Protein AF-A0A352MVI3-F1 (afdb_monomer)

Nearest PDB structures (foldseek):
  7lcg-assembly1_E  TM=9.055E-01  e=6.414E+00  Usutu virus

Foldseek 3Di:
DVVVVVVVQCCCVPPVVPPNVPDDDVVNVVVVDDQDLVVLCVVLVVLLVQLVVLLVVLVVDPPPPVSVVSPVSSVCSNCVSVVCNVVPHDPPDDPVLVVDDPVVNVVVVVVLVVVLVQLVVQLDVQLVSFRFPAACPPDPPRTHSDHDPVRRVVVVVSVVVCVVVVD

Structure (mmCIF, N/CA/C/O backbone):
data_AF-A0A352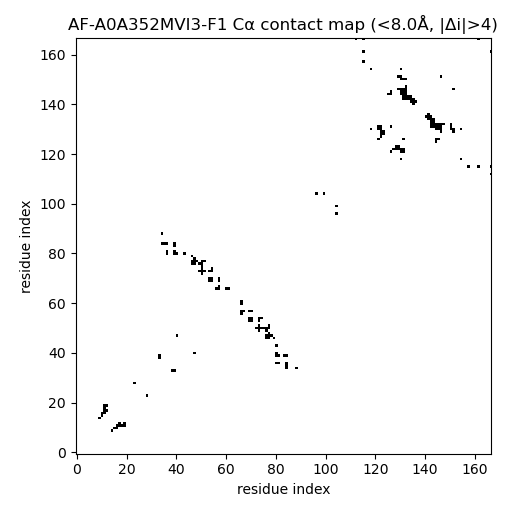MVI3-F1
#
_entry.id   AF-A0A352MVI3-F1
#
loop_
_atom_site.group_PDB
_atom_site.id
_atom_site.type_symbol
_atom_site.label_atom_id
_atom_site.label_alt_id
_atom_site.label_comp_id
_atom_site.label_asym_id
_atom_site.label_entity_id
_atom_site.label_seq_id
_atom_site.pdbx_PDB_ins_code
_atom_site.Cartn_x
_atom_site.Cartn_y
_atom_site.Cartn_z
_atom_site.occupancy
_atom_site.B_iso_or_equiv
_atom_site.auth_seq_id
_atom_site.auth_comp_id
_atom_site.auth_asym_id
_atom_site.auth_atom_id
_atom_site.pdbx_PDB_model_num
ATOM 1 N N . MET A 1 1 ? -5.184 -13.501 12.328 1.00 53.88 1 MET A N 1
ATOM 2 C CA . MET A 1 1 ? -4.266 -13.497 11.168 1.00 53.88 1 MET A CA 1
ATOM 3 C C . MET A 1 1 ? -3.034 -12.614 11.395 1.00 53.88 1 MET A C 1
ATOM 5 O O . MET A 1 1 ? -1.931 -13.103 11.203 1.00 53.88 1 MET A O 1
ATOM 9 N N . SER A 1 2 ? -3.165 -11.371 11.878 1.00 59.62 2 SER A N 1
ATOM 10 C CA . SER A 1 2 ? -1.999 -10.479 12.065 1.00 59.62 2 SER A CA 1
ATOM 11 C C . SER A 1 2 ? -1.062 -10.868 13.222 1.00 59.62 2 SER A C 1
ATOM 13 O O . SER A 1 2 ? 0.150 -10.790 13.068 1.00 59.62 2 SER A O 1
ATOM 15 N N . ILE A 1 3 ? -1.590 -11.360 14.352 1.00 65.75 3 ILE A N 1
ATOM 16 C CA . ILE A 1 3 ? -0.767 -11.798 15.504 1.00 65.75 3 ILE A CA 1
ATOM 17 C C . ILE A 1 3 ? 0.077 -13.029 15.148 1.00 65.75 3 ILE A C 1
ATOM 19 O O . ILE A 1 3 ? 1.276 -13.063 15.417 1.00 65.75 3 ILE A O 1
ATOM 23 N N . SER A 1 4 ? -0.528 -14.012 14.473 1.00 78.12 4 SER A N 1
ATOM 24 C CA . SER A 1 4 ? 0.184 -15.197 13.984 1.00 78.12 4 SER A CA 1
ATOM 25 C C . SER A 1 4 ? 1.256 -14.833 12.957 1.00 78.12 4 SER A C 1
ATOM 27 O O . SER A 1 4 ? 2.323 -15.435 12.966 1.00 78.12 4 SER A O 1
ATOM 29 N N . ALA A 1 5 ? 1.006 -13.833 12.104 1.00 76.62 5 ALA A N 1
ATOM 30 C CA . ALA A 1 5 ? 1.998 -13.342 11.152 1.00 76.62 5 ALA A CA 1
ATOM 31 C C . ALA A 1 5 ? 3.177 -12.656 11.865 1.00 76.62 5 ALA A C 1
ATOM 33 O O . ALA A 1 5 ? 4.321 -13.012 11.605 1.00 76.62 5 ALA A O 1
ATOM 34 N N . GLY A 1 6 ? 2.914 -11.755 12.820 1.00 82.31 6 GLY A N 1
ATOM 35 C CA . GLY A 1 6 ? 3.960 -11.069 13.589 1.00 82.31 6 GLY A CA 1
ATOM 36 C C . GLY A 1 6 ? 4.838 -12.030 14.395 1.00 82.31 6 GLY A C 1
ATOM 37 O O . GLY A 1 6 ? 6.062 -11.973 14.304 1.00 82.31 6 GLY A O 1
ATOM 38 N N . MET A 1 7 ? 4.226 -12.976 15.115 1.00 87.25 7 MET A N 1
ATOM 39 C CA . MET A 1 7 ? 4.965 -14.012 15.850 1.00 87.25 7 MET A CA 1
ATOM 40 C C . MET A 1 7 ? 5.792 -14.902 14.917 1.00 87.25 7 MET A C 1
ATOM 42 O O . MET A 1 7 ? 6.948 -15.196 15.217 1.00 87.25 7 MET A O 1
ATOM 46 N N . LYS A 1 8 ? 5.236 -15.293 13.763 1.00 85.38 8 LYS A N 1
ATOM 47 C CA . LYS A 1 8 ? 5.952 -16.086 12.756 1.00 85.38 8 LYS A CA 1
ATOM 48 C C . LYS A 1 8 ? 7.138 -15.313 12.174 1.00 85.38 8 LYS A C 1
ATOM 50 O O . LYS A 1 8 ? 8.207 -15.898 12.017 1.00 85.38 8 LYS A O 1
ATOM 55 N N . SER A 1 9 ? 6.988 -14.014 11.917 1.00 86.88 9 SER A N 1
ATOM 56 C CA . SER A 1 9 ? 8.078 -13.151 11.449 1.00 86.88 9 SER A CA 1
ATOM 57 C C . SER A 1 9 ? 9.181 -13.005 12.494 1.00 86.88 9 SER A C 1
ATOM 59 O O . SER A 1 9 ? 10.342 -13.237 12.166 1.00 86.88 9 SER A O 1
ATOM 61 N N . ILE A 1 10 ? 8.837 -12.723 13.758 1.00 90.12 10 ILE A N 1
ATOM 62 C CA . ILE A 1 10 ? 9.819 -12.649 14.854 1.00 90.12 10 ILE A CA 1
ATOM 63 C C . ILE A 1 10 ? 10.565 -13.979 14.971 1.00 90.12 10 ILE A C 1
ATOM 65 O O . ILE A 1 10 ? 11.790 -13.995 14.941 1.00 90.12 10 ILE A O 1
ATOM 69 N N . TYR A 1 11 ? 9.844 -15.101 15.007 1.00 92.88 11 TYR A N 1
ATOM 70 C CA . TYR A 1 11 ? 10.436 -16.435 15.087 1.00 92.88 11 TYR A CA 1
ATOM 71 C C . TYR A 1 11 ? 11.376 -16.749 13.912 1.00 92.88 11 TYR A C 1
ATOM 73 O O . TYR A 1 11 ? 12.438 -17.344 14.104 1.00 92.88 11 TYR A O 1
ATOM 81 N N . ARG A 1 12 ? 11.019 -16.350 12.685 1.00 92.25 12 ARG A N 1
ATOM 82 C CA . ARG A 1 12 ? 11.889 -16.485 11.505 1.00 92.25 12 ARG A CA 1
ATOM 83 C C . ARG A 1 12 ? 13.135 -15.624 11.614 1.00 92.25 12 ARG A C 1
ATOM 85 O O . ARG A 1 12 ? 14.225 -16.107 11.327 1.00 92.25 12 ARG A O 1
ATOM 92 N N . MET A 1 13 ? 12.995 -14.386 12.073 1.00 91.31 13 MET A N 1
ATOM 93 C CA . MET A 1 13 ? 14.109 -13.452 12.197 1.00 91.31 13 MET A CA 1
ATOM 94 C C . MET A 1 13 ? 15.058 -13.791 13.342 1.00 91.31 13 MET A C 1
ATOM 96 O O . MET A 1 13 ? 16.253 -13.548 13.193 1.00 91.31 13 MET A O 1
ATOM 100 N N . THR A 1 14 ?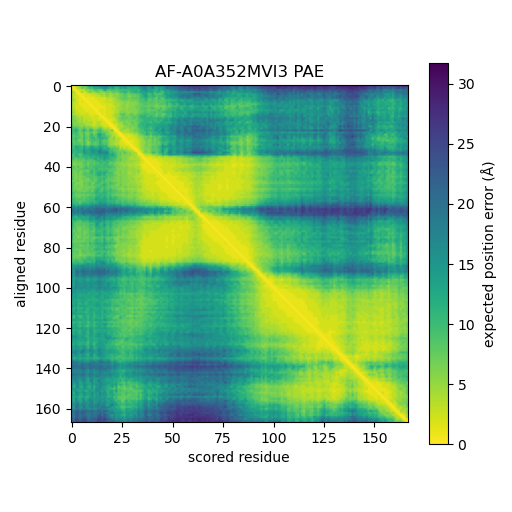 14.578 -14.320 14.468 1.00 95.25 14 THR A N 1
ATOM 101 C CA . THR A 1 14 ? 15.409 -14.536 15.663 1.00 95.25 14 THR A CA 1
ATOM 102 C C . THR A 1 14 ? 15.850 -15.983 15.828 1.00 95.25 14 THR A C 1
ATOM 104 O O . THR A 1 14 ? 17.027 -16.210 16.090 1.00 95.25 14 THR A O 1
ATOM 107 N N . ILE A 1 15 ? 14.949 -16.950 15.625 1.00 95.69 15 ILE A N 1
ATOM 108 C CA . ILE A 1 15 ? 15.202 -18.363 15.934 1.00 95.69 15 ILE A CA 1
ATOM 109 C C . ILE A 1 15 ? 15.492 -19.171 14.669 1.00 95.69 15 ILE A C 1
ATOM 111 O O . ILE A 1 15 ? 16.603 -19.657 14.493 1.00 95.69 15 ILE A O 1
ATOM 115 N N . SER A 1 16 ? 14.509 -19.342 13.779 1.00 93.69 16 SER A N 1
ATOM 116 C CA . SER A 1 16 ? 14.646 -20.337 12.702 1.00 93.69 16 SER A CA 1
ATOM 117 C C . SER A 1 16 ? 15.533 -19.894 11.544 1.00 93.69 16 SER A C 1
ATOM 119 O O . SER A 1 16 ? 16.077 -20.760 10.865 1.00 93.69 16 SER A O 1
ATOM 121 N N . LYS A 1 17 ? 15.670 -18.582 11.292 1.00 89.56 17 LYS A N 1
ATOM 122 C CA . LYS A 1 17 ? 16.446 -17.993 10.178 1.00 89.56 17 LYS A CA 1
ATOM 123 C C . LYS A 1 17 ? 16.102 -18.582 8.798 1.00 89.56 17 LYS A C 1
ATOM 125 O O . LYS A 1 17 ? 16.896 -18.506 7.866 1.00 89.56 17 LYS A O 1
ATOM 130 N N . ARG A 1 18 ? 14.908 -19.166 8.657 1.00 85.25 18 ARG A N 1
ATOM 131 C CA . ARG A 1 18 ? 14.409 -19.830 7.444 1.00 85.25 18 ARG A CA 1
ATOM 132 C C . ARG A 1 18 ? 13.247 -19.044 6.850 1.00 85.25 18 ARG A C 1
ATOM 134 O O . ARG A 1 18 ? 12.499 -18.392 7.575 1.00 85.25 18 ARG A O 1
ATOM 141 N N . ASN A 1 19 ? 13.082 -19.142 5.531 1.00 83.31 19 ASN A N 1
ATOM 142 C CA . ASN A 1 19 ? 11.987 -18.523 4.774 1.00 83.31 19 ASN A CA 1
ATOM 143 C C . ASN A 1 19 ? 11.854 -17.007 5.019 1.00 83.31 19 ASN A C 1
ATOM 145 O O . ASN A 1 19 ? 10.750 -16.475 5.119 1.00 83.31 19 ASN A O 1
ATOM 149 N N . LEU A 1 20 ? 12.994 -16.313 5.125 1.00 82.44 20 LEU A N 1
ATOM 150 C CA . LEU A 1 20 ? 13.061 -14.855 5.301 1.00 82.44 20 LEU A CA 1
ATOM 151 C C . LEU A 1 20 ? 12.624 -14.077 4.047 1.00 82.44 20 LEU A C 1
ATOM 153 O O . LEU A 1 20 ? 12.429 -12.870 4.117 1.00 82.44 20 LEU A O 1
ATOM 157 N N . LEU A 1 21 ? 12.475 -14.772 2.915 1.00 82.81 21 LEU A N 1
ATOM 158 C CA . LEU A 1 21 ? 12.072 -14.219 1.621 1.00 82.81 21 LEU A CA 1
ATOM 159 C C . LEU A 1 21 ? 10.659 -14.658 1.203 1.00 82.81 21 LEU A C 1
ATOM 161 O O . LEU A 1 21 ? 10.293 -14.514 0.041 1.00 82.81 21 LEU A O 1
ATOM 165 N N . GLU A 1 22 ? 9.864 -15.217 2.119 1.00 76.00 22 GLU A N 1
ATOM 166 C CA . GLU A 1 22 ? 8.431 -15.382 1.867 1.00 76.00 22 GLU A CA 1
ATOM 167 C C . GLU A 1 22 ? 7.759 -14.011 1.974 1.00 76.00 22 GLU A C 1
ATOM 169 O O . GLU A 1 22 ? 7.442 -13.545 3.071 1.00 76.00 22 GLU A O 1
ATOM 174 N N . TRP A 1 23 ? 7.569 -13.367 0.827 1.00 69.81 23 TRP A N 1
ATOM 175 C CA . TRP A 1 23 ? 6.839 -12.114 0.702 1.00 69.81 23 TRP A CA 1
ATOM 176 C C . TRP A 1 23 ? 5.437 -12.394 0.175 1.00 69.81 23 TRP A C 1
ATOM 178 O O . TRP A 1 23 ? 5.266 -13.110 -0.809 1.00 69.81 23 TRP A O 1
ATOM 188 N N . THR A 1 24 ? 4.437 -11.795 0.810 1.00 74.94 24 THR A N 1
ATOM 189 C CA . THR A 1 24 ? 3.151 -11.558 0.155 1.00 74.94 24 THR A CA 1
ATOM 190 C C . THR A 1 24 ? 3.361 -10.438 -0.858 1.00 74.94 24 THR A C 1
ATOM 192 O O . THR A 1 24 ? 3.989 -9.425 -0.536 1.00 74.94 24 THR A O 1
ATOM 195 N N . THR A 1 25 ? 2.870 -10.619 -2.082 1.00 74.31 25 THR A N 1
ATOM 196 C CA . THR A 1 25 ? 2.909 -9.550 -3.084 1.00 74.31 25 THR A CA 1
ATOM 197 C C . THR A 1 25 ? 2.019 -8.397 -2.626 1.00 74.31 25 THR A C 1
ATOM 199 O O . THR A 1 25 ? 1.018 -8.610 -1.941 1.00 74.31 25 THR A O 1
ATOM 202 N N . SER A 1 26 ? 2.364 -7.163 -2.998 1.00 68.12 26 SER A N 1
ATOM 203 C CA . SER A 1 26 ? 1.526 -6.000 -2.674 1.00 68.12 26 SER A CA 1
ATOM 204 C C . SER A 1 26 ? 0.098 -6.167 -3.202 1.00 68.12 26 SER A C 1
ATOM 206 O O . SER A 1 26 ? -0.848 -5.818 -2.510 1.00 68.12 26 SER A O 1
ATOM 208 N N . GLU A 1 27 ? -0.057 -6.792 -4.372 1.00 69.31 27 GLU A N 1
ATOM 209 C CA . GLU A 1 27 ? -1.359 -7.133 -4.955 1.00 69.31 27 GLU A CA 1
ATOM 210 C C . GLU A 1 27 ? -2.158 -8.090 -4.056 1.00 69.31 27 GLU A C 1
ATOM 212 O O . GLU A 1 27 ? -3.329 -7.856 -3.768 1.00 69.31 27 GLU A O 1
ATOM 217 N N . GLU A 1 28 ? -1.531 -9.146 -3.538 1.00 73.38 28 GLU A N 1
ATOM 218 C CA . GLU A 1 28 ? -2.205 -10.101 -2.658 1.00 73.38 28 GLU A CA 1
ATOM 219 C C . GLU A 1 28 ? -2.481 -9.511 -1.261 1.00 73.38 28 GLU A C 1
ATOM 221 O O . GLU A 1 28 ? -3.506 -9.816 -0.641 1.00 73.38 28 GLU A O 1
ATOM 226 N N . ALA A 1 29 ? -1.639 -8.585 -0.787 1.00 74.00 29 ALA A N 1
ATOM 227 C CA . ALA A 1 29 ? -1.918 -7.769 0.396 1.00 74.00 29 ALA A CA 1
ATOM 228 C C . ALA A 1 29 ? -3.122 -6.833 0.186 1.00 74.00 29 ALA A C 1
ATOM 230 O O . ALA A 1 29 ? -3.948 -6.699 1.085 1.00 74.00 29 ALA A O 1
ATOM 231 N N . GLU A 1 30 ? -3.254 -6.213 -0.988 1.00 69.50 30 GLU A N 1
ATOM 232 C CA . GLU A 1 30 ? -4.381 -5.337 -1.335 1.00 69.50 30 GLU A CA 1
ATOM 233 C C . GLU A 1 30 ? -5.690 -6.109 -1.521 1.00 69.50 30 GLU A C 1
ATOM 235 O O . GLU A 1 30 ? -6.750 -5.669 -1.070 1.00 69.50 30 GLU A O 1
ATOM 240 N N . ILE A 1 31 ? -5.638 -7.291 -2.138 1.00 69.06 31 ILE A N 1
ATOM 241 C CA . ILE A 1 31 ? -6.806 -8.170 -2.277 1.00 69.06 31 ILE A CA 1
ATOM 242 C C . ILE A 1 31 ? -7.288 -8.638 -0.900 1.00 69.06 31 ILE A C 1
ATOM 244 O O . ILE A 1 31 ? -8.492 -8.663 -0.641 1.00 69.06 31 ILE A O 1
ATOM 248 N N . SER A 1 32 ? -6.356 -8.976 -0.005 1.00 68.31 32 SER A N 1
ATOM 249 C CA . SER A 1 32 ? -6.663 -9.379 1.372 1.00 68.31 32 SER A CA 1
ATOM 250 C C . SER A 1 32 ? -6.942 -8.201 2.318 1.00 68.31 32 SER A C 1
ATOM 252 O O . SER A 1 32 ? -7.359 -8.418 3.464 1.00 68.31 32 SER A O 1
ATOM 254 N N . ALA A 1 33 ? -6.763 -6.958 1.857 1.00 69.75 33 ALA A N 1
ATOM 255 C CA . ALA A 1 33 ? -7.061 -5.765 2.633 1.00 69.75 33 ALA A CA 1
ATOM 256 C C . ALA A 1 33 ? -8.568 -5.629 2.885 1.00 69.75 33 ALA A C 1
ATOM 258 O O . ALA A 1 33 ? -9.428 -5.972 2.073 1.00 69.75 33 ALA A O 1
ATOM 259 N N . LYS A 1 34 ? -8.904 -5.117 4.068 1.00 70.88 34 LYS A N 1
ATOM 260 C CA . LYS A 1 34 ? -10.284 -4.997 4.540 1.00 70.88 34 LYS A CA 1
ATOM 261 C C . LYS A 1 34 ? -10.967 -3.829 3.837 1.00 70.88 34 LYS A C 1
ATOM 263 O O . LYS A 1 34 ? -10.553 -2.695 4.021 1.00 70.88 34 LYS A O 1
ATOM 268 N N . LYS A 1 35 ? -12.035 -4.103 3.084 1.00 75.38 35 LYS A N 1
ATOM 269 C CA . LYS A 1 35 ? -12.738 -3.080 2.284 1.00 75.38 35 LYS A CA 1
ATOM 270 C C . LYS A 1 35 ? -13.998 -2.517 2.946 1.00 75.38 35 LYS A C 1
ATOM 272 O O . LYS A 1 35 ? -14.426 -1.424 2.595 1.00 75.38 35 LYS A O 1
ATOM 277 N N . ASP A 1 36 ? -14.541 -3.212 3.949 1.00 86.69 36 ASP A N 1
ATOM 278 C CA . ASP A 1 36 ? -15.821 -2.862 4.577 1.00 86.69 36 ASP A CA 1
ATOM 279 C C . ASP A 1 36 ? -15.677 -2.448 6.042 1.00 86.69 36 ASP A C 1
ATOM 281 O O . ASP A 1 36 ? -14.854 -2.989 6.786 1.00 86.69 36 ASP A O 1
ATOM 285 N N . LEU A 1 37 ? -16.563 -1.558 6.496 1.00 87.31 37 LEU A N 1
ATOM 286 C CA . LEU A 1 37 ? -16.587 -1.051 7.872 1.00 87.31 37 LEU A CA 1
ATOM 287 C C . LEU A 1 37 ? -16.674 -2.179 8.919 1.00 87.31 37 LEU A C 1
ATOM 289 O O . LEU A 1 37 ? -15.969 -2.152 9.928 1.00 87.31 37 LEU A O 1
ATOM 293 N N . ILE A 1 38 ? -17.473 -3.220 8.659 1.00 89.75 38 ILE A N 1
ATOM 294 C CA . ILE A 1 38 ? -17.610 -4.388 9.551 1.00 89.75 38 ILE A CA 1
ATOM 295 C C . ILE A 1 38 ? -16.259 -5.089 9.749 1.00 89.75 38 ILE A C 1
ATOM 297 O O . ILE A 1 38 ? -15.932 -5.531 10.851 1.00 89.75 38 ILE A O 1
ATOM 301 N N . SER A 1 39 ? -15.442 -5.171 8.700 1.00 88.25 39 SER A N 1
ATOM 302 C CA . SER A 1 39 ? -14.120 -5.795 8.758 1.00 88.25 39 SER A CA 1
ATOM 303 C C . SER A 1 39 ? -13.144 -4.988 9.620 1.00 88.25 39 SER A C 1
ATOM 305 O O . SER A 1 39 ? -12.330 -5.593 10.332 1.00 88.25 39 SER A O 1
ATOM 307 N N . TYR A 1 40 ? -13.257 -3.653 9.618 1.00 89.06 40 TYR A N 1
ATOM 308 C CA . TYR A 1 40 ? -12.516 -2.762 10.522 1.00 89.06 40 TYR A CA 1
ATOM 309 C C . TYR A 1 40 ? -12.940 -2.962 11.977 1.00 89.06 40 TYR A C 1
ATOM 311 O O . TYR A 1 40 ? -12.075 -3.197 12.821 1.00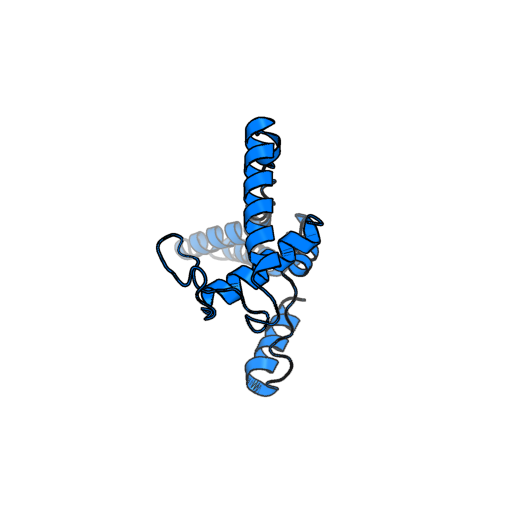 89.06 40 TYR A O 1
ATOM 319 N N . TYR A 1 41 ? -14.244 -3.010 12.264 1.00 89.50 41 TYR A N 1
ATOM 320 C CA . TYR A 1 41 ? -14.745 -3.322 13.610 1.00 89.50 41 TYR A CA 1
ATOM 321 C C . TYR A 1 41 ? -14.291 -4.701 14.100 1.00 89.50 41 TYR A C 1
ATOM 323 O O . TYR A 1 41 ? -13.806 -4.820 15.220 1.00 89.50 41 TYR A O 1
ATOM 331 N N . LYS A 1 42 ? -14.333 -5.737 13.250 1.00 89.50 42 LYS A N 1
ATOM 332 C CA . LYS A 1 42 ? -13.779 -7.063 13.582 1.00 89.50 42 LYS A CA 1
ATOM 333 C C . LYS A 1 42 ? -12.265 -7.037 13.807 1.00 89.50 42 LYS A C 1
ATOM 335 O O . LYS A 1 42 ? -11.750 -7.866 14.545 1.00 89.50 42 LYS A O 1
ATOM 340 N N . SER A 1 43 ? -11.533 -6.128 13.159 1.00 87.19 43 SER A N 1
ATOM 341 C CA . SER A 1 43 ? -10.084 -5.978 13.362 1.00 87.19 43 SER A CA 1
ATOM 342 C C . SER A 1 43 ? -9.736 -5.278 14.663 1.00 87.19 43 SER A C 1
ATOM 344 O O . SER A 1 43 ? -8.750 -5.625 15.301 1.00 87.19 43 SER A O 1
ATOM 346 N N . MET A 1 44 ? -10.515 -4.254 14.998 1.00 91.75 44 MET A N 1
ATOM 347 C CA . MET A 1 44 ? -10.234 -3.292 16.059 1.00 91.75 44 MET A CA 1
ATOM 348 C C . MET A 1 44 ? -11.203 -3.468 17.233 1.00 91.75 44 MET A C 1
ATOM 350 O O . MET A 1 44 ? -11.405 -2.540 18.010 1.00 91.75 44 MET A O 1
ATOM 354 N N . TYR A 1 45 ? -11.806 -4.654 17.380 1.00 92.62 45 TYR A N 1
ATOM 355 C CA . TYR A 1 45 ? -12.804 -4.917 18.420 1.00 92.62 45 TYR A CA 1
ATOM 356 C C . TYR A 1 45 ? -12.233 -4.693 19.828 1.00 92.62 45 TYR A C 1
ATOM 358 O O . TYR A 1 45 ? -12.942 -4.204 20.699 1.00 92.62 45 TYR A O 1
ATOM 366 N N . ILE A 1 46 ? -10.937 -4.968 20.030 1.00 93.12 46 ILE A N 1
ATOM 367 C CA . ILE A 1 46 ? -10.229 -4.695 21.288 1.00 93.12 46 ILE A CA 1
ATOM 368 C C . ILE A 1 46 ? -10.238 -3.193 21.606 1.00 93.12 46 ILE A C 1
ATOM 370 O O . ILE A 1 46 ? -10.524 -2.827 22.742 1.00 93.12 46 ILE A O 1
ATOM 374 N N . ASN A 1 47 ? -10.004 -2.320 20.618 1.00 93.31 47 ASN A N 1
ATOM 375 C CA . ASN A 1 47 ? -10.037 -0.867 20.817 1.00 93.31 47 ASN A CA 1
ATOM 376 C C . ASN A 1 47 ? -11.430 -0.412 21.260 1.00 93.31 47 ASN A C 1
ATOM 378 O O . ASN A 1 47 ? -11.552 0.367 22.199 1.00 93.31 47 ASN A O 1
ATOM 382 N N . VAL A 1 48 ? -12.480 -0.940 20.622 1.00 94.38 48 VAL A N 1
ATOM 383 C CA . VAL A 1 48 ? -13.869 -0.603 20.964 1.00 94.38 48 VAL A CA 1
ATOM 384 C C . VAL A 1 48 ? -14.218 -1.090 22.370 1.00 94.38 48 VAL A C 1
ATOM 386 O O . VAL A 1 48 ? -14.757 -0.316 23.154 1.00 94.38 48 VAL A O 1
ATOM 389 N N . ILE A 1 49 ? -13.867 -2.333 22.722 1.00 95.75 49 ILE A N 1
ATOM 390 C CA . ILE A 1 49 ? -14.097 -2.884 24.068 1.00 95.75 49 ILE A CA 1
ATOM 391 C C . ILE A 1 49 ? -13.390 -2.035 25.125 1.00 95.75 49 ILE A C 1
ATOM 393 O O . ILE A 1 49 ? -14.007 -1.646 26.113 1.00 95.75 49 ILE A O 1
ATOM 397 N N . LEU A 1 50 ? -12.112 -1.720 24.916 1.00 95.25 50 LEU A N 1
ATOM 398 C CA . LEU A 1 50 ? -11.341 -0.931 25.872 1.00 95.25 50 LEU A CA 1
AT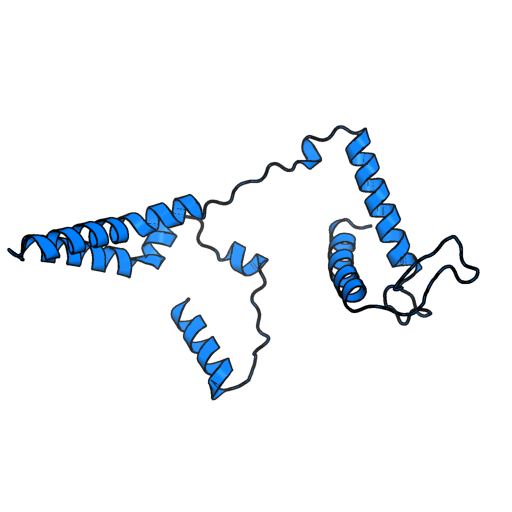OM 399 C C . LEU A 1 50 ? -11.843 0.516 25.964 1.00 95.25 50 LEU A C 1
ATOM 401 O O . LEU A 1 50 ? -11.860 1.071 27.058 1.00 95.25 50 LEU A O 1
ATOM 405 N N . GLY A 1 51 ? -12.317 1.102 24.863 1.00 94.75 51 GLY A N 1
ATOM 406 C CA . GLY A 1 51 ? -12.978 2.405 24.885 1.00 94.75 51 GLY A CA 1
ATOM 407 C C . GLY A 1 51 ? -14.280 2.382 25.692 1.00 94.75 51 GLY A C 1
ATOM 408 O O . GLY A 1 51 ? -14.502 3.253 26.526 1.00 94.75 51 GLY A O 1
ATOM 409 N N . VAL A 1 52 ? -15.120 1.355 25.532 1.00 95.31 52 VAL A N 1
ATOM 410 C CA . VAL A 1 52 ? -16.352 1.206 26.332 1.00 95.31 52 VAL A CA 1
ATOM 411 C C . VAL A 1 52 ? -16.033 1.007 27.817 1.00 95.31 52 VAL A C 1
ATOM 413 O O . VAL A 1 52 ? -16.647 1.652 28.665 1.00 95.31 52 VAL A O 1
ATOM 416 N N . LEU A 1 53 ? -15.046 0.168 28.146 1.00 95.19 53 LEU A N 1
ATOM 417 C CA . LEU A 1 53 ? -14.585 -0.014 29.527 1.00 95.19 53 LEU A CA 1
ATOM 418 C C . LEU A 1 53 ? -14.034 1.288 30.120 1.00 95.19 53 LEU A C 1
ATOM 420 O O . LEU A 1 53 ? -14.322 1.605 31.271 1.00 95.19 53 LEU A O 1
ATOM 424 N N . GLY A 1 54 ? -13.293 2.065 29.329 1.00 93.12 54 GLY A N 1
ATOM 425 C CA . GLY A 1 54 ? -12.807 3.383 29.721 1.00 93.12 54 GLY A CA 1
ATOM 426 C C . GLY A 1 54 ? -13.944 4.356 30.039 1.00 93.12 54 GLY A C 1
ATOM 427 O O . GLY A 1 54 ? -13.899 5.012 31.077 1.00 93.12 54 GLY A O 1
ATOM 428 N N . LEU A 1 55 ? -15.015 4.380 29.234 1.00 93.00 55 LEU A N 1
ATOM 429 C CA . LEU A 1 55 ? -16.210 5.178 29.539 1.00 93.00 55 LEU A CA 1
ATOM 430 C C . LEU A 1 55 ? -16.874 4.743 30.851 1.00 93.00 55 LEU A C 1
ATOM 432 O O . LEU A 1 55 ? -17.229 5.596 31.659 1.00 93.00 55 LEU A O 1
ATOM 436 N N . ILE A 1 56 ? -16.999 3.437 31.104 1.00 92.31 56 ILE A N 1
ATOM 437 C CA . ILE A 1 56 ? -17.550 2.921 32.369 1.00 92.31 56 ILE A CA 1
ATOM 438 C C . ILE A 1 56 ? -16.695 3.385 33.559 1.00 92.31 56 ILE A C 1
ATOM 440 O O . ILE A 1 56 ? -17.236 3.839 34.566 1.00 92.31 56 ILE A O 1
ATOM 444 N N . LEU A 1 57 ? -15.366 3.334 33.439 1.00 90.25 57 LEU A N 1
ATOM 445 C CA . LEU A 1 57 ? -14.447 3.787 34.487 1.00 90.25 57 LEU A CA 1
ATOM 446 C C . LEU A 1 57 ? -14.559 5.290 34.774 1.00 90.25 57 LEU A C 1
ATOM 448 O O . LEU A 1 57 ? -14.404 5.693 35.926 1.00 90.25 57 LEU A O 1
ATOM 452 N N . VAL A 1 58 ? -14.856 6.110 33.762 1.00 90.50 58 VAL A N 1
ATOM 453 C CA . VAL A 1 58 ? -15.115 7.549 33.940 1.00 90.50 58 VAL A CA 1
ATOM 454 C C . VAL A 1 58 ? -16.349 7.782 34.811 1.00 90.50 58 VAL A C 1
ATOM 456 O O . VAL A 1 58 ? -16.303 8.632 35.694 1.00 90.50 58 VAL A O 1
ATOM 459 N N . PHE A 1 59 ? -17.421 7.002 34.630 1.00 84.56 59 PHE A N 1
ATOM 460 C CA . PHE A 1 59 ? -18.634 7.121 35.453 1.00 84.56 59 PHE A CA 1
ATOM 461 C C . PHE A 1 59 ? -18.436 6.673 36.909 1.00 84.56 59 PHE A C 1
ATOM 463 O O . PHE A 1 59 ? -19.145 7.145 37.796 1.00 84.56 59 PHE A O 1
ATOM 470 N N . LEU A 1 60 ? -17.490 5.766 37.167 1.00 86.19 60 LEU A N 1
ATOM 471 C CA . LEU A 1 60 ? -17.222 5.234 38.508 1.00 86.19 60 LEU A CA 1
ATOM 472 C C . LEU A 1 60 ? -16.225 6.084 39.313 1.00 86.19 60 LEU A C 1
ATOM 474 O O . LEU A 1 60 ? -16.200 5.995 40.541 1.00 86.19 60 LEU A O 1
ATOM 478 N N . ASN A 1 61 ? -15.413 6.913 38.652 1.00 81.25 61 ASN A N 1
ATOM 479 C CA . ASN A 1 61 ? -14.361 7.700 39.293 1.00 81.25 61 ASN A CA 1
ATOM 480 C C . ASN A 1 61 ? -14.762 9.165 39.513 1.00 81.25 61 ASN A C 1
ATOM 482 O O . ASN A 1 61 ? -15.135 9.876 38.585 1.00 81.25 61 ASN A O 1
ATOM 486 N N . LYS A 1 62 ? -14.570 9.656 40.745 1.00 72.69 62 LYS A N 1
ATOM 487 C CA . LYS A 1 62 ? -14.834 11.054 41.146 1.00 72.69 62 LYS A CA 1
ATOM 488 C C . LYS A 1 62 ? -13.671 12.023 40.879 1.00 72.69 62 LYS A C 1
ATOM 490 O O . LYS A 1 62 ? -13.724 13.175 41.296 1.00 72.69 62 LYS A O 1
ATOM 495 N N . GLN A 1 63 ?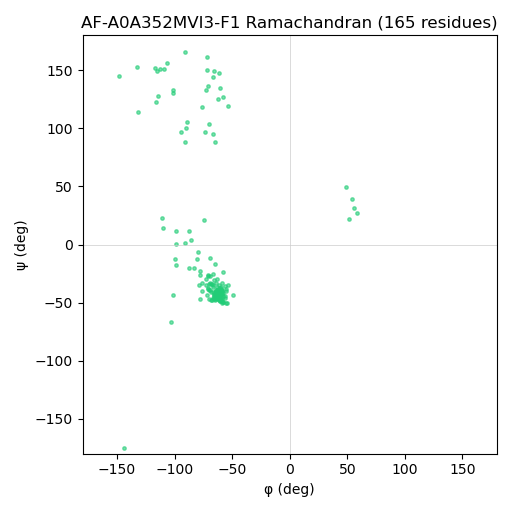 -12.585 11.560 40.261 1.00 78.44 63 GLN A N 1
ATOM 496 C CA . GLN A 1 63 ? -11.356 12.340 40.109 1.00 78.44 63 GLN A CA 1
ATOM 497 C C . GLN A 1 63 ? -11.341 13.073 38.762 1.00 78.44 63 GLN A C 1
ATOM 499 O O . GLN A 1 63 ? -10.977 12.509 37.733 1.00 78.44 63 GLN A O 1
ATOM 504 N N . GLU A 1 64 ? -11.742 14.343 38.784 1.00 75.88 64 GLU A N 1
ATOM 505 C CA . GLU A 1 64 ? -12.131 15.111 37.590 1.00 75.88 64 GLU A CA 1
ATOM 506 C C . GLU A 1 64 ? -11.062 15.168 36.486 1.00 75.88 64 GLU A C 1
ATOM 508 O O . GLU A 1 64 ? -11.357 14.907 35.321 1.00 75.88 64 GLU A O 1
ATOM 513 N N . LEU A 1 65 ? -9.800 15.443 36.838 1.00 79.44 65 LEU A N 1
ATOM 514 C CA . LEU A 1 65 ? -8.727 15.609 35.848 1.00 79.44 65 LEU A CA 1
ATOM 515 C C . LEU A 1 65 ? -8.433 14.317 35.070 1.00 79.44 65 LEU A C 1
ATOM 517 O O . LEU A 1 65 ? -8.320 14.346 33.847 1.00 79.44 65 LEU A O 1
ATOM 521 N N . ILE A 1 66 ? -8.331 13.177 35.758 1.00 84.88 66 ILE A N 1
ATOM 522 C CA . ILE A 1 66 ? -8.030 11.882 35.123 1.00 84.88 66 ILE A CA 1
ATOM 523 C C . ILE A 1 66 ? -9.236 11.407 34.306 1.00 84.88 66 ILE A C 1
ATOM 525 O O . ILE A 1 66 ? -9.069 10.904 33.193 1.00 84.88 66 ILE A O 1
ATOM 529 N N . SER A 1 67 ? -10.449 11.629 34.819 1.00 86.38 67 SER A N 1
ATOM 530 C CA . SER A 1 67 ? -11.693 11.272 34.139 1.00 86.38 67 SER A CA 1
ATOM 531 C C . SER A 1 67 ? -11.838 11.964 32.778 1.00 86.38 67 SER A C 1
ATOM 533 O O . SER A 1 67 ? -12.240 11.311 31.816 1.00 86.38 67 SER A O 1
ATOM 535 N N . ILE A 1 68 ? -11.436 13.234 32.643 1.00 88.44 68 ILE A N 1
ATOM 536 C CA . ILE A 1 68 ? -11.476 13.954 31.355 1.00 88.44 68 ILE A CA 1
ATOM 537 C C . ILE A 1 68 ? -10.529 13.319 30.324 1.00 88.44 68 ILE A C 1
ATOM 539 O O . ILE A 1 68 ? -10.931 13.070 29.186 1.00 88.44 68 ILE A O 1
ATOM 543 N N . PHE A 1 69 ? -9.284 13.012 30.706 1.00 90.19 69 PHE A N 1
ATOM 544 C CA . PHE A 1 69 ? -8.321 12.378 29.795 1.00 90.19 69 PHE A CA 1
ATOM 545 C C . PHE A 1 69 ? -8.786 10.990 29.340 1.00 90.19 69 PHE A C 1
ATOM 547 O O . PHE A 1 69 ? -8.756 10.685 28.145 1.00 90.19 69 PHE A O 1
ATOM 554 N N . VAL A 1 70 ? -9.249 10.158 30.278 1.00 92.31 70 VAL A N 1
ATOM 555 C CA . VAL A 1 70 ? -9.753 8.811 29.972 1.00 92.31 70 VAL A CA 1
ATOM 556 C C . VAL A 1 70 ? -10.993 8.888 29.083 1.00 92.31 70 VAL A C 1
ATOM 558 O O . VAL A 1 70 ? -11.107 8.102 28.142 1.00 92.31 70 VAL A O 1
ATOM 561 N N . PHE A 1 71 ? -11.883 9.857 29.311 1.00 93.50 71 PHE A N 1
ATOM 562 C CA . PHE A 1 71 ? -13.060 10.082 28.474 1.00 93.50 71 PHE A CA 1
ATOM 563 C C . PHE A 1 71 ? -12.681 10.370 27.016 1.00 93.50 71 PHE A C 1
ATOM 565 O O . PHE A 1 71 ? -13.171 9.695 26.108 1.00 93.50 71 PHE A O 1
ATOM 572 N N . ILE A 1 72 ? -11.759 11.311 26.785 1.00 94.50 72 ILE A N 1
ATOM 573 C CA . ILE A 1 72 ? -11.316 11.682 25.433 1.00 94.50 72 ILE A CA 1
ATOM 574 C C . ILE A 1 72 ? -10.692 10.477 24.718 1.00 94.50 72 ILE A C 1
ATOM 576 O O . ILE A 1 72 ? -11.069 10.165 23.588 1.00 94.50 72 ILE A O 1
ATOM 580 N N . ILE A 1 73 ? -9.775 9.762 25.378 1.00 95.00 73 ILE A N 1
ATOM 581 C CA . ILE A 1 73 ? -9.116 8.581 24.796 1.00 95.00 73 ILE A CA 1
ATOM 582 C C . ILE A 1 73 ? -10.140 7.488 24.465 1.00 95.00 73 ILE A C 1
ATOM 584 O O . ILE A 1 73 ? -10.068 6.875 23.400 1.00 95.00 73 ILE A O 1
ATOM 588 N N . SER A 1 74 ? -11.123 7.278 25.340 1.00 95.19 74 SER A N 1
ATOM 589 C CA . SER A 1 74 ? -12.168 6.269 25.158 1.00 95.19 74 SER A CA 1
ATOM 590 C C . SER A 1 74 ? -13.042 6.553 23.937 1.00 95.19 74 SER A C 1
ATOM 592 O O . SER A 1 74 ? -13.274 5.660 23.121 1.00 95.19 74 SER A O 1
ATOM 594 N N . ILE A 1 75 ? -13.469 7.809 23.768 1.00 95.81 75 ILE A N 1
ATOM 595 C CA . ILE A 1 75 ? -14.213 8.262 22.584 1.00 95.81 75 ILE A CA 1
ATOM 596 C C . ILE A 1 75 ? -13.376 8.045 21.318 1.00 95.81 75 ILE A C 1
ATOM 598 O O . ILE A 1 75 ? -13.867 7.474 20.341 1.00 95.81 75 ILE A O 1
ATOM 602 N N . LEU A 1 76 ? -12.098 8.441 21.342 1.00 95.50 76 LEU A N 1
ATOM 603 C CA . LEU A 1 76 ? -11.193 8.253 20.207 1.00 95.50 76 LEU A CA 1
ATOM 604 C C . LEU A 1 76 ? -11.050 6.773 19.834 1.00 95.50 76 LEU A C 1
ATOM 606 O O . LEU A 1 76 ? -11.069 6.438 18.652 1.00 95.50 76 LEU A O 1
ATOM 610 N N . TRP A 1 77 ? -10.959 5.874 20.814 1.00 95.50 77 TRP A N 1
ATOM 611 C CA . TRP A 1 77 ? -10.827 4.434 20.575 1.00 95.50 77 TRP A CA 1
ATOM 612 C C . TRP A 1 77 ? -12.092 3.786 20.008 1.00 95.50 77 TRP A C 1
ATOM 614 O O . TRP A 1 77 ? -11.986 2.890 19.168 1.00 95.50 77 TRP A O 1
ATOM 624 N N . ILE A 1 78 ? -13.275 4.262 20.402 1.00 95.38 78 ILE A N 1
ATOM 625 C CA . ILE A 1 78 ? -14.557 3.809 19.841 1.00 95.38 78 ILE A CA 1
ATOM 626 C C . ILE A 1 78 ? -14.721 4.284 18.391 1.00 95.38 78 ILE A C 1
ATOM 628 O O . ILE A 1 78 ? -15.221 3.534 17.552 1.00 95.38 78 ILE A O 1
ATOM 632 N N . ILE A 1 79 ? -14.289 5.511 18.084 1.00 95.62 79 ILE A N 1
ATOM 633 C CA . ILE A 1 79 ? -14.421 6.126 16.753 1.00 95.62 79 ILE A CA 1
ATOM 634 C C . ILE A 1 79 ? -13.296 5.686 15.796 1.00 95.62 79 ILE A C 1
ATOM 636 O O . ILE A 1 79 ? -13.468 5.728 14.576 1.00 95.62 79 ILE A O 1
ATOM 640 N N . ALA A 1 80 ? -12.166 5.194 16.313 1.00 94.12 80 ALA A N 1
ATOM 641 C CA . ALA A 1 80 ? -11.007 4.785 15.519 1.00 94.12 80 ALA A CA 1
ATOM 642 C C . ALA A 1 80 ? -11.327 3.859 14.323 1.00 94.12 80 ALA A C 1
ATOM 644 O O . ALA A 1 80 ? -10.800 4.127 13.244 1.00 94.12 80 ALA A O 1
ATOM 645 N N . PRO A 1 81 ? -12.192 2.825 14.420 1.00 92.44 81 PRO A N 1
ATOM 646 C CA . PRO A 1 81 ? -12.523 1.979 13.270 1.00 92.44 81 PRO A CA 1
ATOM 647 C C . PRO A 1 81 ? -13.178 2.753 12.118 1.00 92.44 81 PRO A C 1
ATOM 649 O O . PRO A 1 81 ? -12.915 2.452 10.956 1.00 92.44 81 PRO A O 1
ATOM 652 N N . ILE A 1 82 ? -13.993 3.767 12.431 1.00 93.56 82 ILE A N 1
ATOM 653 C CA . ILE A 1 82 ? -14.646 4.634 11.440 1.00 93.56 82 ILE A CA 1
ATOM 654 C C . ILE A 1 82 ? -13.601 5.518 10.765 1.00 93.56 82 ILE A C 1
ATOM 656 O O . ILE A 1 82 ? -13.565 5.601 9.541 1.00 93.56 82 ILE A O 1
ATOM 660 N N . VAL A 1 83 ? -12.725 6.145 11.554 1.00 93.19 83 VAL A N 1
ATOM 661 C CA . VAL A 1 83 ? -11.651 7.001 11.030 1.00 93.19 83 VAL A CA 1
ATOM 662 C C . VAL A 1 83 ? -10.729 6.196 10.123 1.00 93.19 83 VAL A C 1
ATOM 664 O O . VAL A 1 83 ? -10.488 6.606 8.991 1.00 93.19 83 VAL A O 1
ATOM 667 N N . MET A 1 84 ? -10.287 5.021 10.580 1.00 91.31 84 MET A N 1
ATOM 668 C CA . MET A 1 84 ? -9.436 4.124 9.801 1.00 91.31 84 MET A CA 1
ATOM 669 C C . MET A 1 84 ? -10.107 3.696 8.498 1.00 91.31 84 MET A C 1
ATOM 671 O O . MET A 1 84 ? -9.460 3.716 7.455 1.00 91.31 84 MET A O 1
ATOM 675 N N . TYR A 1 85 ? -11.398 3.361 8.534 1.00 90.50 85 TYR A N 1
ATOM 676 C CA . TYR A 1 85 ? -12.166 3.056 7.331 1.00 90.50 85 TYR A CA 1
ATOM 677 C C . TYR A 1 85 ? -12.207 4.245 6.362 1.00 90.50 85 TYR A C 1
ATOM 679 O O . TYR A 1 85 ? -11.950 4.069 5.175 1.00 90.50 85 TYR A O 1
ATOM 687 N N . CYS A 1 86 ? -12.481 5.457 6.850 1.00 89.50 86 CYS A N 1
ATOM 688 C CA . CYS A 1 86 ? -12.568 6.654 6.013 1.00 89.50 86 CYS A CA 1
ATOM 689 C C . CYS A 1 86 ? -11.240 7.006 5.332 1.00 89.50 86 CYS A C 1
ATOM 691 O O . CYS A 1 86 ? -11.251 7.315 4.144 1.00 89.50 86 CYS A O 1
ATOM 693 N N . ILE A 1 87 ? -10.113 6.936 6.048 1.00 89.56 87 ILE A N 1
ATOM 694 C CA . ILE A 1 87 ? -8.792 7.267 5.482 1.00 89.56 87 ILE A CA 1
ATOM 695 C C . ILE A 1 87 ? -8.221 6.153 4.599 1.00 89.56 87 ILE A C 1
ATOM 697 O O . ILE A 1 87 ? -7.362 6.416 3.770 1.00 89.56 87 ILE A O 1
ATOM 701 N N . SER A 1 88 ? -8.681 4.912 4.789 1.00 85.50 88 SER A N 1
ATOM 702 C CA . SER A 1 88 ? -8.220 3.750 4.018 1.00 85.50 88 SER A CA 1
ATOM 703 C C . SER A 1 88 ? -9.062 3.496 2.770 1.00 85.50 88 SER A C 1
ATOM 705 O O . SER A 1 88 ? -8.827 2.514 2.067 1.00 85.50 88 SER A O 1
ATOM 707 N N . LYS A 1 89 ? -10.074 4.330 2.497 1.00 81.81 89 LYS A N 1
ATOM 708 C CA . LYS A 1 89 ? -10.810 4.238 1.239 1.00 81.81 89 LYS A CA 1
ATOM 709 C C . LYS A 1 89 ? -9.855 4.516 0.094 1.00 81.81 89 LYS A C 1
ATOM 711 O O . LYS A 1 89 ? -9.219 5.564 0.047 1.00 81.81 89 LYS A O 1
ATOM 716 N N . GLU A 1 90 ? -9.809 3.568 -0.832 1.00 75.69 90 GLU A N 1
ATOM 717 C CA . GLU A 1 90 ? -9.078 3.710 -2.078 1.00 75.69 90 GLU A CA 1
ATOM 718 C C . GLU A 1 90 ? -9.530 4.996 -2.773 1.00 75.69 90 GLU A C 1
ATOM 720 O O . GLU A 1 90 ? -10.712 5.180 -3.094 1.00 75.69 90 GLU A O 1
ATOM 725 N N . ILE A 1 91 ? -8.581 5.907 -2.975 1.00 75.75 91 ILE A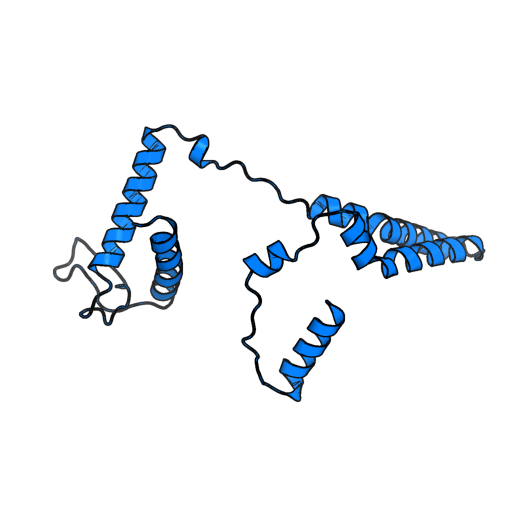 N 1
ATOM 726 C CA . ILE A 1 91 ? -8.783 7.030 -3.873 1.00 75.75 91 ILE A CA 1
ATOM 727 C C . ILE A 1 91 ? -8.789 6.399 -5.257 1.00 75.75 91 ILE A C 1
ATOM 729 O O . ILE A 1 91 ? -7.744 6.005 -5.764 1.00 75.75 91 ILE A O 1
ATOM 733 N N . LYS A 1 92 ? -9.978 6.251 -5.851 1.00 71.62 92 LYS A N 1
ATOM 734 C CA . LYS A 1 92 ? -10.089 5.899 -7.266 1.00 71.62 92 LYS A CA 1
ATOM 735 C C . LYS A 1 92 ? -9.507 7.058 -8.059 1.00 71.62 92 LYS A C 1
ATOM 737 O O . LYS A 1 92 ? -10.219 8.010 -8.382 1.00 71.62 92 LYS A O 1
ATOM 742 N N . GLU A 1 93 ? -8.204 7.009 -8.297 1.00 71.81 93 GLU A N 1
ATOM 743 C CA . GLU A 1 93 ? -7.545 7.954 -9.177 1.00 71.81 93 GLU A CA 1
ATOM 744 C C . GLU A 1 93 ? -8.213 7.838 -10.541 1.00 71.81 93 GLU A C 1
ATOM 746 O O . GLU A 1 93 ? -8.392 6.745 -11.089 1.00 71.81 93 GLU A O 1
ATOM 751 N N . ARG A 1 94 ? -8.660 8.978 -11.070 1.00 74.00 94 ARG A N 1
ATOM 752 C CA . ARG A 1 94 ? -9.091 9.010 -12.461 1.00 74.00 94 ARG A CA 1
ATOM 753 C C . ARG A 1 94 ? -7.893 8.622 -13.300 1.00 74.00 94 ARG A C 1
ATOM 755 O O . ARG A 1 94 ? -6.792 9.124 -13.082 1.00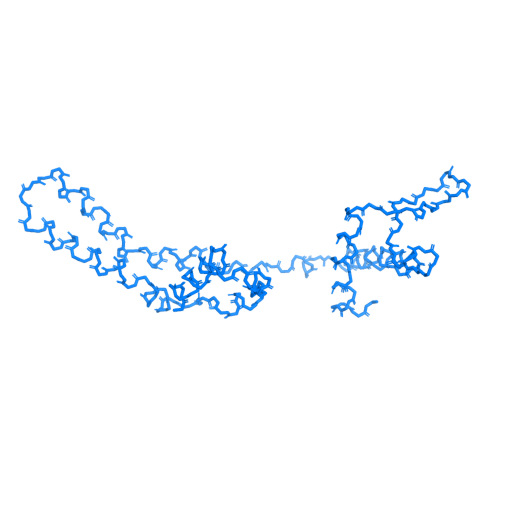 74.00 94 ARG A O 1
ATOM 762 N N . ASN A 1 95 ? -8.120 7.746 -14.266 1.00 79.25 95 ASN A N 1
ATOM 763 C CA . ASN A 1 95 ? -7.098 7.430 -15.236 1.00 79.25 95 ASN A CA 1
ATOM 764 C C . ASN A 1 95 ? -6.853 8.677 -16.092 1.00 79.25 95 ASN A C 1
ATOM 766 O O . ASN A 1 95 ? -7.572 8.936 -17.053 1.00 79.25 95 ASN A O 1
ATOM 770 N N . MET A 1 96 ? -5.848 9.468 -15.715 1.00 80.75 96 MET A N 1
ATOM 771 C CA . MET A 1 96 ? -5.517 10.729 -16.380 1.00 80.75 96 MET A CA 1
ATOM 772 C C . MET A 1 96 ? -5.215 10.522 -17.870 1.00 80.75 96 MET A C 1
ATOM 774 O O . MET A 1 96 ? -5.396 11.435 -18.668 1.00 80.75 96 MET A O 1
ATOM 778 N N . PHE A 1 97 ? -4.818 9.306 -18.261 1.00 83.56 97 PHE A N 1
ATOM 779 C CA . PHE A 1 97 ? -4.638 8.931 -19.659 1.00 83.56 97 PHE A CA 1
ATOM 780 C C . PHE A 1 97 ? -5.929 9.069 -20.474 1.00 83.56 97 PHE A C 1
ATOM 782 O O . PHE A 1 97 ? -5.870 9.487 -21.627 1.00 83.56 97 PHE A O 1
ATOM 789 N N . ASP A 1 98 ? -7.089 8.765 -19.888 1.00 85.12 98 ASP A N 1
ATOM 790 C CA . ASP A 1 98 ? -8.380 8.842 -20.579 1.00 85.12 98 ASP A CA 1
ATOM 791 C C . ASP A 1 98 ? -8.804 10.296 -20.834 1.00 85.12 98 ASP A C 1
ATOM 793 O O . ASP A 1 98 ? -9.500 10.567 -21.813 1.00 85.12 98 ASP A O 1
ATOM 797 N N . GLU A 1 99 ? -8.321 11.230 -20.008 1.00 88.88 99 GLU A N 1
ATOM 798 C CA . GLU A 1 99 ? -8.562 12.673 -20.132 1.00 88.88 99 GLU A CA 1
ATOM 799 C C . GLU A 1 99 ? -7.656 13.347 -21.185 1.00 88.88 99 GLU A C 1
ATOM 801 O O . GLU A 1 99 ? -7.911 14.483 -21.590 1.00 88.88 99 GLU A O 1
ATOM 806 N N . LEU A 1 100 ? -6.612 12.661 -21.668 1.00 91.00 100 LEU A N 1
ATOM 807 C CA . LEU A 1 100 ? -5.724 13.181 -22.709 1.00 91.00 100 LEU A CA 1
ATOM 808 C C . LEU A 1 100 ? -6.405 13.209 -24.081 1.00 91.00 100 LEU A C 1
ATOM 810 O O . LEU A 1 100 ? -7.211 12.345 -24.436 1.00 91.00 100 LEU A O 1
ATOM 814 N N . ASN A 1 101 ? -6.000 14.164 -24.916 1.00 93.88 101 ASN A N 1
ATOM 815 C CA . ASN A 1 101 ? -6.387 14.154 -26.322 1.00 93.88 101 ASN A CA 1
ATOM 816 C C . ASN A 1 101 ? -5.650 13.037 -27.099 1.00 93.88 101 ASN A C 1
ATOM 818 O O . ASN A 1 101 ? -4.592 12.545 -26.701 1.00 93.88 101 ASN A O 1
ATOM 822 N N . GLU A 1 102 ? -6.179 12.667 -28.266 1.00 93.88 102 GLU A N 1
ATOM 823 C CA . GLU A 1 102 ? -5.638 11.574 -29.091 1.00 93.88 102 GLU A CA 1
ATOM 824 C C . GLU A 1 102 ? -4.229 11.830 -29.659 1.00 93.88 102 GLU A C 1
ATOM 826 O O . GLU A 1 102 ? -3.563 10.902 -30.129 1.00 93.88 102 GLU A O 1
ATOM 831 N N . ARG A 1 103 ? -3.745 13.078 -29.670 1.00 95.44 103 ARG A N 1
ATOM 832 C CA . ARG A 1 103 ? -2.357 13.369 -30.067 1.00 95.44 103 ARG A CA 1
ATOM 833 C C . ARG A 1 103 ? -1.399 13.032 -28.933 1.00 95.44 103 ARG A C 1
ATOM 835 O O . ARG A 1 103 ? -0.435 12.312 -29.172 1.00 95.44 103 ARG A O 1
ATOM 842 N N . ASP A 1 104 ? -1.711 13.467 -27.719 1.00 94.06 104 ASP A N 1
ATOM 843 C CA . ASP A 1 104 ? -0.872 13.242 -26.542 1.00 94.06 104 ASP A CA 1
ATOM 844 C C . ASP A 1 104 ? -0.815 11.757 -26.176 1.00 94.06 104 ASP A C 1
ATOM 846 O O . ASP A 1 104 ? 0.266 11.225 -25.923 1.00 94.06 104 ASP A O 1
ATOM 850 N N . LYS A 1 105 ? -1.949 11.044 -26.267 1.00 92.44 105 LYS A N 1
ATOM 851 C CA . LYS A 1 105 ? -1.982 9.580 -26.102 1.00 92.44 105 LYS A CA 1
ATOM 852 C C . LYS A 1 105 ? -1.028 8.880 -27.068 1.00 92.44 105 LYS A C 1
ATOM 854 O O . LYS A 1 105 ? -0.211 8.061 -26.648 1.00 92.44 105 LYS A O 1
ATOM 859 N N . ARG A 1 106 ? -1.103 9.213 -28.364 1.00 93.19 106 ARG A N 1
ATOM 860 C CA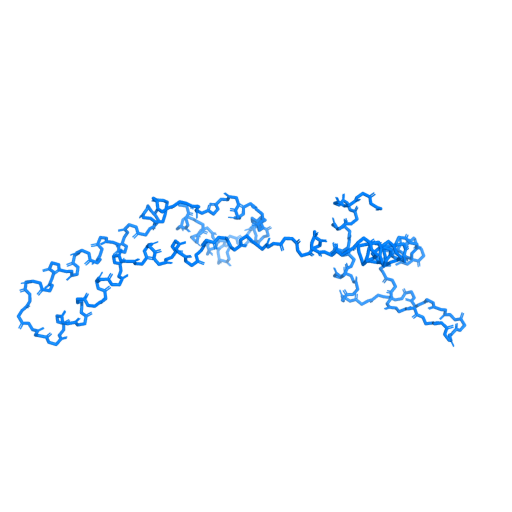 . ARG A 1 106 ? -0.221 8.629 -29.388 1.00 93.19 106 ARG A CA 1
ATOM 861 C C . ARG A 1 106 ? 1.242 8.969 -29.141 1.00 93.19 106 ARG A C 1
ATOM 863 O O . ARG A 1 106 ? 2.078 8.082 -29.254 1.00 93.19 106 ARG A O 1
ATOM 870 N N . TYR A 1 107 ? 1.536 10.208 -28.764 1.00 93.81 107 TYR A N 1
ATOM 871 C CA . TYR A 1 107 ? 2.893 10.651 -28.460 1.00 93.81 107 TYR A CA 1
ATOM 872 C C . TYR A 1 107 ? 3.507 9.882 -27.281 1.00 93.81 107 TYR A C 1
ATOM 874 O O . TYR A 1 107 ? 4.623 9.376 -27.386 1.00 93.81 107 TYR A O 1
ATOM 882 N N . ILE A 1 108 ? 2.766 9.715 -26.181 1.00 91.38 108 ILE A N 1
ATOM 883 C CA . ILE A 1 108 ? 3.228 8.957 -25.008 1.00 91.38 108 ILE A CA 1
ATOM 884 C C . ILE A 1 108 ? 3.449 7.482 -25.359 1.00 91.38 108 ILE A C 1
ATOM 886 O O . ILE A 1 108 ? 4.479 6.911 -24.998 1.00 91.38 108 ILE A O 1
ATOM 890 N N . LEU A 1 109 ? 2.517 6.866 -26.095 1.00 89.38 109 LEU A N 1
ATOM 891 C CA . LEU A 1 109 ? 2.663 5.481 -26.555 1.00 89.38 109 LEU A CA 1
ATOM 892 C C . LEU A 1 109 ? 3.867 5.315 -27.487 1.00 89.38 109 LEU A C 1
ATOM 894 O O . LEU A 1 109 ? 4.583 4.316 -27.407 1.00 89.38 109 LEU A O 1
ATOM 898 N N . GLU A 1 110 ? 4.119 6.296 -28.351 1.00 92.62 110 GLU A N 1
ATOM 899 C CA . GLU A 1 110 ? 5.277 6.301 -29.234 1.00 92.62 110 GLU A CA 1
ATOM 900 C C . GLU A 1 110 ? 6.589 6.401 -28.449 1.00 92.62 110 GLU A C 1
ATOM 902 O O . GLU A 1 110 ? 7.504 5.618 -28.712 1.00 92.62 110 GLU A O 1
ATOM 907 N N . ILE A 1 111 ? 6.679 7.294 -27.457 1.00 91.12 111 ILE A N 1
ATOM 908 C CA . ILE A 1 111 ? 7.839 7.367 -26.558 1.00 91.12 111 ILE A CA 1
ATOM 909 C C . ILE A 1 111 ? 8.037 6.026 -25.855 1.00 91.12 111 ILE A C 1
ATOM 911 O O . ILE A 1 111 ? 9.133 5.473 -25.912 1.00 91.12 111 ILE A O 1
ATOM 915 N N . GLY A 1 112 ? 6.980 5.463 -25.262 1.00 87.69 112 GLY A N 1
ATOM 916 C CA . GLY A 1 112 ? 7.045 4.173 -24.577 1.00 87.69 112 GLY A CA 1
ATOM 917 C C . GLY A 1 112 ? 7.565 3.057 -25.485 1.00 87.69 112 GLY A C 1
ATOM 918 O O . GLY A 1 112 ? 8.460 2.306 -25.096 1.00 87.69 112 GLY A O 1
ATOM 919 N N . LYS A 1 113 ? 7.083 2.996 -26.733 1.00 87.88 113 LYS A N 1
ATOM 920 C CA . LYS A 1 113 ? 7.541 2.025 -27.735 1.00 87.88 113 LYS A CA 1
ATOM 921 C C . LYS A 1 113 ? 9.001 2.243 -28.136 1.00 87.88 113 LYS A C 1
ATOM 923 O O . LYS A 1 113 ? 9.750 1.274 -28.230 1.00 87.88 113 LYS A O 1
ATOM 928 N N . ARG A 1 114 ? 9.426 3.492 -28.354 1.00 89.56 114 ARG A N 1
ATOM 929 C CA . ARG A 1 114 ? 10.826 3.830 -28.673 1.00 89.56 114 ARG A CA 1
ATOM 930 C C . ARG A 1 114 ? 11.761 3.451 -27.520 1.00 89.56 114 ARG A C 1
ATOM 932 O O . ARG A 1 114 ? 12.788 2.819 -27.756 1.00 89.56 114 ARG A O 1
ATOM 939 N N . THR A 1 115 ? 11.383 3.766 -26.281 1.00 86.75 115 THR A N 1
ATOM 940 C CA . THR A 1 115 ? 12.136 3.388 -25.078 1.00 86.75 115 THR A CA 1
ATOM 941 C C . THR A 1 115 ? 12.209 1.871 -24.914 1.00 86.75 115 THR A C 1
ATOM 943 O O . THR A 1 115 ? 13.283 1.342 -24.641 1.00 86.75 115 THR A O 1
ATOM 946 N N . TRP A 1 116 ? 11.105 1.149 -25.128 1.00 86.25 116 TRP A N 1
ATOM 947 C CA . TRP A 1 116 ? 11.105 -0.314 -25.067 1.00 86.25 116 TRP A CA 1
ATOM 948 C C . TRP A 1 116 ? 12.005 -0.938 -26.133 1.00 86.25 116 TRP A C 1
ATOM 950 O O . TRP A 1 116 ? 12.819 -1.802 -25.813 1.00 86.25 116 TRP A O 1
ATOM 960 N N . ASN A 1 117 ? 11.913 -0.465 -27.378 1.00 87.06 117 ASN A N 1
ATOM 961 C CA . ASN A 1 117 ? 12.747 -0.956 -28.471 1.00 87.06 117 ASN A CA 1
ATOM 962 C C . ASN A 1 117 ? 14.239 -0.767 -28.181 1.00 87.06 117 ASN A C 1
ATOM 964 O O . ASN A 1 117 ? 15.010 -1.688 -28.429 1.00 87.06 117 ASN A O 1
ATOM 968 N N . PHE A 1 118 ? 14.641 0.354 -27.569 1.00 86.69 118 PHE A N 1
ATOM 969 C CA . PHE A 1 118 ? 16.025 0.542 -27.127 1.00 86.69 118 PHE A CA 1
ATOM 970 C C . PHE A 1 118 ? 16.489 -0.599 -26.209 1.00 86.69 118 PHE A C 1
ATOM 972 O O . PHE A 1 118 ? 17.528 -1.207 -26.457 1.00 86.69 118 PHE A O 1
ATOM 979 N N . PHE A 1 119 ? 15.722 -0.943 -25.173 1.00 85.56 119 PHE A N 1
ATOM 980 C CA . PHE A 1 119 ? 16.096 -2.046 -24.284 1.00 85.56 119 PHE A CA 1
ATOM 981 C C . PHE A 1 119 ? 16.020 -3.405 -24.984 1.00 85.56 119 PHE A C 1
ATOM 983 O O . PHE A 1 119 ? 16.923 -4.219 -24.817 1.00 85.56 119 PHE A O 1
ATOM 990 N N . LYS A 1 120 ? 14.993 -3.639 -25.803 1.00 86.00 120 LYS A N 1
ATOM 991 C CA . LYS A 1 120 ? 14.812 -4.881 -26.566 1.00 86.00 120 LYS A CA 1
ATOM 992 C C . LYS A 1 120 ? 15.979 -5.161 -27.513 1.00 86.00 120 LYS A C 1
ATOM 994 O O . LYS A 1 120 ? 16.405 -6.303 -27.634 1.00 86.00 120 LYS A O 1
ATOM 999 N N . GLU A 1 121 ? 16.499 -4.131 -28.170 1.00 88.62 121 GLU A N 1
ATOM 1000 C CA . GLU A 1 121 ? 17.613 -4.254 -29.112 1.00 88.62 121 GLU A CA 1
ATOM 1001 C C . GLU A 1 121 ? 18.965 -4.373 -28.401 1.00 88.62 121 GLU A C 1
ATOM 1003 O O . GLU A 1 121 ? 19.845 -5.092 -28.875 1.00 88.62 121 GLU A O 1
ATOM 1008 N N . ASN A 1 122 ? 19.143 -3.697 -27.260 1.00 88.12 122 ASN A N 1
ATOM 1009 C CA . ASN A 1 122 ? 20.446 -3.587 -26.597 1.00 88.12 122 ASN A CA 1
ATOM 1010 C C . ASN A 1 122 ? 20.649 -4.544 -25.411 1.00 88.12 122 ASN A C 1
ATOM 1012 O O . ASN A 1 122 ? 21.780 -4.695 -24.961 1.00 88.12 122 ASN A O 1
ATOM 1016 N N . ILE A 1 123 ? 19.598 -5.199 -24.909 1.00 89.56 123 ILE A N 1
ATOM 1017 C CA . ILE A 1 123 ? 19.692 -6.295 -23.934 1.00 89.56 123 ILE A CA 1
ATOM 1018 C C . ILE A 1 123 ? 19.773 -7.606 -24.714 1.00 89.56 123 ILE A C 1
ATOM 1020 O O . ILE A 1 123 ? 18.764 -8.239 -25.017 1.00 89.56 123 ILE A O 1
ATOM 1024 N N . ASN A 1 124 ? 20.987 -8.009 -25.062 1.00 89.75 124 ASN A N 1
ATOM 1025 C CA . ASN A 1 124 ? 21.240 -9.191 -25.880 1.00 89.75 124 ASN A CA 1
ATOM 1026 C C . ASN A 1 124 ? 22.522 -9.900 -25.418 1.00 89.75 124 ASN A C 1
ATOM 1028 O O . ASN A 1 124 ? 23.140 -9.517 -24.425 1.00 89.75 124 ASN A O 1
ATOM 1032 N N . GLU A 1 125 ? 22.935 -10.939 -26.138 1.00 90.31 125 GLU A N 1
ATOM 1033 C CA . GLU A 1 125 ? 24.129 -11.723 -25.808 1.00 90.31 125 GLU A CA 1
ATOM 1034 C C . GLU A 1 125 ? 25.400 -10.860 -25.689 1.00 90.31 125 GLU A C 1
ATOM 1036 O O . GLU A 1 125 ? 26.183 -11.042 -24.759 1.00 90.31 125 GLU A O 1
ATOM 1041 N N . LYS A 1 126 ? 25.568 -9.841 -26.547 1.00 88.00 126 LYS A N 1
ATOM 1042 C CA . LYS A 1 126 ? 26.737 -8.940 -26.516 1.00 88.00 126 LYS A CA 1
ATOM 1043 C C . LYS A 1 126 ? 26.793 -8.079 -25.255 1.00 88.00 126 LYS A C 1
ATOM 1045 O O . LYS A 1 126 ? 27.872 -7.633 -24.877 1.00 88.00 126 LYS A O 1
ATOM 1050 N N . SER A 1 127 ? 25.650 -7.825 -24.618 1.00 88.00 127 SER A N 1
ATOM 1051 C CA . SER A 1 127 ? 25.561 -7.084 -23.357 1.00 88.00 127 SER A CA 1
ATOM 1052 C C . SER A 1 127 ? 25.445 -7.998 -22.132 1.00 88.00 127 SER A C 1
ATOM 1054 O O . SER A 1 127 ? 25.147 -7.516 -21.041 1.00 88.00 127 SER A O 1
ATOM 1056 N N . ASN A 1 128 ? 25.663 -9.312 -22.281 1.00 89.69 128 ASN A N 1
ATOM 1057 C CA . ASN A 1 128 ? 25.410 -10.322 -21.245 1.00 89.69 128 ASN A CA 1
ATOM 1058 C C . ASN A 1 128 ? 23.959 -10.308 -20.731 1.00 89.69 128 ASN A C 1
ATOM 1060 O O . ASN A 1 128 ? 23.706 -10.584 -19.559 1.00 89.69 128 ASN A O 1
ATOM 1064 N N . PHE A 1 129 ? 23.000 -9.949 -21.590 1.00 89.25 129 PHE A N 1
ATOM 1065 C CA . PHE A 1 129 ? 21.590 -9.762 -21.230 1.00 89.25 129 PHE A CA 1
ATOM 1066 C C . PHE A 1 129 ? 21.367 -8.708 -20.129 1.00 89.25 129 PHE A C 1
ATOM 1068 O O . PHE A 1 129 ? 20.362 -8.737 -19.407 1.00 89.25 129 PHE A O 1
ATOM 1075 N N . LEU A 1 130 ? 22.285 -7.743 -20.026 1.00 89.81 130 LEU A N 1
ATOM 1076 C CA . LEU A 1 130 ? 22.195 -6.591 -19.136 1.00 89.81 130 LEU A CA 1
ATOM 1077 C C . LEU A 1 130 ? 21.944 -5.309 -19.943 1.00 89.81 130 LEU A C 1
ATOM 1079 O O . LEU A 1 130 ? 22.320 -5.224 -21.117 1.00 89.81 130 LEU A O 1
ATOM 1083 N N . PRO A 1 131 ? 21.265 -4.315 -19.348 1.00 90.12 131 PRO A N 1
ATOM 1084 C CA . PRO A 1 131 ? 21.021 -3.050 -20.017 1.00 90.12 131 PRO A CA 1
ATOM 1085 C C . PRO A 1 131 ? 22.333 -2.263 -20.122 1.00 90.12 131 PRO A C 1
ATOM 1087 O O . PRO A 1 131 ? 23.078 -2.190 -19.144 1.00 90.12 131 PRO A O 1
ATOM 1090 N N . PRO A 1 132 ? 22.624 -1.649 -21.277 1.00 87.62 132 PRO A N 1
ATOM 1091 C CA . PRO A 1 132 ? 23.778 -0.772 -21.410 1.00 87.62 132 PRO A CA 1
ATOM 1092 C C . PRO A 1 132 ? 23.647 0.421 -20.455 1.00 87.62 132 PRO A C 1
ATOM 1094 O O . PRO A 1 132 ? 22.551 0.902 -20.162 1.00 87.62 132 PRO A O 1
ATOM 1097 N N . ASP A 1 133 ? 24.779 0.904 -19.958 1.00 85.94 133 ASP A N 1
ATOM 1098 C CA . ASP A 1 133 ? 24.829 1.993 -18.986 1.00 85.94 133 ASP A CA 1
ATOM 1099 C C . ASP A 1 133 ? 24.462 3.325 -19.641 1.00 85.94 133 ASP A C 1
ATOM 1101 O O . ASP A 1 133 ? 23.681 4.098 -19.096 1.00 85.94 133 ASP A O 1
ATOM 1105 N N . ASN A 1 134 ? 25.002 3.572 -20.839 1.00 86.00 134 ASN A N 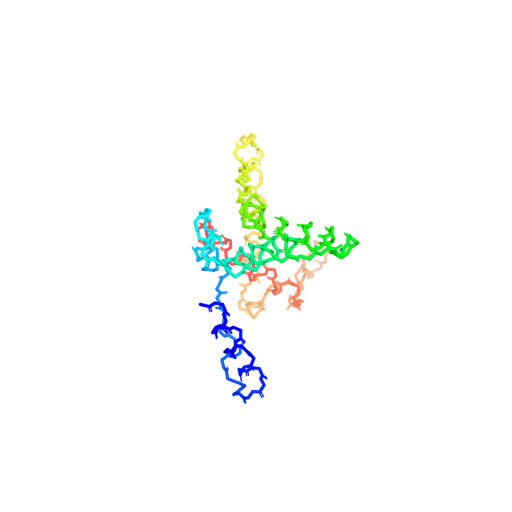1
ATOM 1106 C CA . ASN A 1 134 ? 24.834 4.830 -21.554 1.00 86.00 134 ASN A CA 1
ATOM 1107 C C . ASN A 1 134 ? 24.838 4.638 -23.078 1.00 86.00 134 ASN A C 1
ATOM 1109 O O . ASN A 1 134 ? 25.609 3.833 -23.610 1.00 86.00 134 ASN A O 1
ATOM 1113 N N . TYR A 1 135 ? 24.032 5.454 -23.764 1.00 85.62 135 TYR A N 1
ATOM 1114 C CA . TYR A 1 135 ? 24.095 5.683 -25.207 1.00 85.62 135 TYR A CA 1
ATOM 1115 C C . TYR A 1 135 ? 24.504 7.138 -25.468 1.00 85.62 135 TYR A C 1
ATOM 1117 O O . TYR A 1 135 ? 23.921 8.055 -24.893 1.00 85.62 135 TYR A O 1
ATOM 1125 N N . GLN A 1 136 ? 25.527 7.361 -26.292 1.00 87.38 136 GLN A N 1
ATOM 1126 C CA . GLN A 1 136 ? 26.065 8.690 -26.584 1.00 87.38 136 GLN A CA 1
ATOM 1127 C C . GLN A 1 136 ? 26.239 8.881 -28.090 1.00 87.38 136 GLN A C 1
ATOM 1129 O O . GLN A 1 136 ? 27.085 8.244 -28.713 1.00 87.38 136 GLN A O 1
ATOM 1134 N N . GLU A 1 137 ? 25.474 9.802 -28.676 1.00 85.25 137 GLU A N 1
ATOM 1135 C CA . GLU A 1 137 ? 25.489 10.044 -30.127 1.00 85.25 137 GLU A CA 1
ATOM 1136 C C . GLU A 1 137 ? 26.825 10.599 -30.635 1.00 85.25 137 GLU A C 1
ATOM 1138 O O . GLU A 1 137 ? 27.245 10.273 -31.745 1.00 85.25 137 GLU A O 1
ATOM 1143 N N . ASN A 1 138 ? 27.528 11.363 -29.794 1.00 87.56 138 ASN A N 1
ATOM 1144 C CA . ASN A 1 138 ? 28.749 12.093 -30.150 1.00 87.56 138 ASN A CA 1
ATOM 1145 C C . ASN A 1 138 ? 30.043 11.267 -29.999 1.00 87.56 138 ASN A C 1
ATOM 1147 O O . ASN A 1 138 ? 31.136 11.833 -30.026 1.00 87.56 138 ASN A O 1
ATOM 1151 N N . ARG A 1 139 ? 29.956 9.944 -29.800 1.00 81.69 139 ARG A N 1
ATOM 1152 C CA . ARG A 1 139 ? 31.125 9.058 -29.644 1.00 81.69 139 ARG A CA 1
ATOM 1153 C C . ARG A 1 139 ? 31.210 8.017 -30.754 1.00 81.69 139 ARG A C 1
ATOM 1155 O O . ARG A 1 139 ? 30.200 7.575 -31.291 1.00 81.69 139 ARG A O 1
ATOM 1162 N N . LYS A 1 140 ? 32.443 7.582 -31.054 1.00 81.38 140 LYS A N 1
ATOM 1163 C CA . LYS A 1 140 ? 32.715 6.478 -31.992 1.00 81.38 140 LYS A CA 1
ATOM 1164 C C . LYS A 1 140 ? 32.060 5.180 -31.512 1.00 81.38 140 LYS A C 1
ATOM 1166 O O . LYS A 1 140 ? 31.376 4.511 -32.278 1.00 81.38 140 LYS A O 1
ATOM 1171 N N . GLU A 1 141 ? 32.225 4.870 -30.229 1.00 81.25 141 GLU A N 1
ATOM 1172 C CA . GLU A 1 141 ? 31.443 3.845 -29.541 1.00 81.25 141 GLU A CA 1
ATOM 1173 C C . GLU A 1 141 ? 30.208 4.498 -28.935 1.00 81.25 141 GLU A C 1
ATOM 1175 O O . GLU A 1 141 ? 30.275 5.155 -27.894 1.00 81.25 141 GLU A O 1
ATOM 1180 N N . LYS A 1 142 ? 29.077 4.345 -29.624 1.00 84.19 142 LYS A N 1
ATOM 1181 C CA . LYS A 1 142 ? 27.814 4.938 -29.182 1.00 84.19 142 LYS A CA 1
ATOM 1182 C C . LYS A 1 142 ? 27.239 4.248 -27.951 1.00 84.19 142 LYS A C 1
ATOM 1184 O O . LYS A 1 142 ? 26.515 4.886 -27.201 1.00 84.19 142 LYS A O 1
ATOM 1189 N N . LEU A 1 143 ? 27.548 2.970 -27.741 1.00 85.69 143 LEU A N 1
ATOM 1190 C CA . LEU A 1 143 ? 26.981 2.157 -26.670 1.00 85.69 143 LEU A CA 1
ATOM 1191 C C . LEU A 1 143 ? 28.065 1.723 -25.683 1.00 85.69 143 LEU A C 1
ATOM 1193 O O . LEU A 1 143 ? 29.015 1.045 -26.066 1.00 85.69 143 LEU A O 1
ATOM 1197 N N . ALA A 1 144 ? 27.900 2.065 -24.407 1.00 84.12 144 ALA A N 1
ATOM 1198 C CA . ALA A 1 144 ? 28.775 1.576 -23.347 1.00 84.12 144 ALA A CA 1
ATOM 1199 C C . ALA A 1 144 ? 28.228 0.254 -22.781 1.00 84.12 144 ALA A C 1
ATOM 1201 O O . ALA A 1 144 ? 27.269 0.263 -22.012 1.00 84.12 144 ALA A O 1
ATOM 1202 N N . LEU A 1 145 ? 28.864 -0.876 -23.118 1.00 83.50 145 LEU A N 1
ATOM 1203 C CA . LEU A 1 145 ? 28.454 -2.242 -22.723 1.00 83.50 145 LEU A CA 1
ATOM 1204 C C . LEU A 1 145 ? 28.731 -2.610 -21.248 1.00 83.50 145 LEU A C 1
ATOM 1206 O O . LEU A 1 145 ? 28.783 -3.781 -20.881 1.00 83.50 145 LEU A O 1
ATOM 1210 N N . ARG A 1 146 ? 28.891 -1.611 -20.382 1.00 87.25 146 ARG A N 1
ATOM 1211 C CA . ARG A 1 146 ? 28.838 -1.782 -18.923 1.00 87.25 146 ARG A CA 1
ATOM 1212 C C . ARG A 1 146 ? 27.400 -1.570 -18.449 1.00 87.25 146 ARG A C 1
ATOM 1214 O O . ARG A 1 146 ? 26.604 -1.019 -19.197 1.00 87.25 146 ARG A O 1
ATOM 1221 N N . THR A 1 147 ? 27.069 -1.956 -17.220 1.00 90.00 147 THR A N 1
ATOM 1222 C CA . THR A 1 147 ? 25.753 -1.686 -16.611 1.00 90.00 147 THR A CA 1
ATOM 1223 C C . THR A 1 147 ? 25.922 -1.126 -15.204 1.00 90.00 147 THR A C 1
ATOM 1225 O O . THR A 1 147 ? 26.896 -1.443 -14.520 1.00 90.00 147 THR A O 1
ATOM 1228 N N . SER A 1 148 ? 24.952 -0.338 -14.747 1.00 88.62 148 SER A N 1
ATOM 1229 C CA . SER A 1 148 ? 24.848 0.130 -13.363 1.00 88.62 148 SER A CA 1
ATOM 1230 C C . SER A 1 148 ? 23.715 -0.591 -12.614 1.00 88.62 148 SER A C 1
ATOM 1232 O O . SER A 1 148 ? 22.761 -1.054 -13.248 1.00 88.62 148 SER A O 1
ATOM 1234 N N . PRO A 1 149 ? 23.768 -0.677 -11.269 1.00 89.31 149 PRO A N 1
ATOM 1235 C CA . PRO A 1 149 ? 22.666 -1.208 -10.462 1.00 89.31 149 PRO A CA 1
ATOM 1236 C C . PRO A 1 149 ? 21.327 -0.507 -10.735 1.00 89.31 149 PRO A C 1
ATOM 1238 O O . PRO A 1 149 ? 20.286 -1.159 -10.775 1.00 89.31 149 PRO A O 1
ATOM 1241 N N . THR A 1 150 ? 21.360 0.801 -11.008 1.00 87.00 150 THR A N 1
ATOM 1242 C CA . THR A 1 150 ? 20.182 1.591 -11.386 1.00 87.00 150 THR A CA 1
ATOM 1243 C C . THR A 1 150 ? 19.550 1.082 -12.679 1.00 87.00 150 THR A C 1
ATOM 1245 O O . THR A 1 150 ? 18.346 0.837 -12.707 1.00 87.00 150 THR A O 1
ATOM 1248 N N . ASN A 1 151 ? 20.344 0.845 -13.731 1.00 88.88 151 ASN A N 1
ATOM 1249 C CA . ASN A 1 151 ? 19.813 0.348 -15.005 1.00 88.88 151 ASN A CA 1
ATOM 1250 C C . ASN A 1 151 ? 19.316 -1.097 -14.893 1.00 88.88 151 ASN A C 1
ATOM 1252 O O . ASN A 1 151 ? 18.315 -1.449 -15.515 1.00 88.88 151 ASN A O 1
ATOM 1256 N N . ILE A 1 152 ? 19.952 -1.924 -14.056 1.00 88.25 152 ILE A N 1
ATOM 1257 C CA . ILE A 1 152 ? 19.448 -3.270 -13.742 1.00 88.25 152 ILE A CA 1
ATOM 1258 C C . ILE A 1 152 ? 18.066 -3.179 -13.084 1.00 88.25 152 ILE A C 1
ATOM 1260 O O . ILE A 1 152 ? 17.152 -3.890 -13.505 1.00 88.25 152 ILE A O 1
ATOM 1264 N N . GLY A 1 153 ? 17.895 -2.289 -12.101 1.00 86.56 153 GLY A N 1
ATOM 1265 C CA . GLY A 1 153 ? 16.597 -2.022 -11.476 1.00 86.56 153 GLY A CA 1
ATOM 1266 C C . GLY A 1 153 ? 15.558 -1.539 -12.489 1.00 86.56 153 GLY A C 1
ATOM 1267 O O . GLY A 1 153 ? 14.458 -2.082 -12.561 1.00 86.56 153 GLY A O 1
ATOM 1268 N N . LEU A 1 154 ? 15.942 -0.593 -13.347 1.00 84.75 154 LEU A N 1
ATOM 1269 C CA . LEU A 1 154 ? 15.090 -0.059 -14.407 1.00 84.75 154 LEU A CA 1
ATOM 1270 C C . LEU A 1 154 ? 14.610 -1.158 -15.372 1.00 84.75 154 LEU A C 1
ATOM 1272 O O . LEU A 1 154 ? 13.425 -1.213 -15.703 1.00 84.75 154 LEU A O 1
ATOM 1276 N N . ARG A 1 155 ? 15.495 -2.083 -15.770 1.00 84.88 155 ARG A N 1
ATOM 1277 C CA . ARG A 1 155 ? 15.141 -3.245 -16.604 1.00 84.88 155 ARG A CA 1
ATOM 1278 C C . ARG A 1 155 ? 14.069 -4.115 -15.951 1.00 84.88 155 ARG A C 1
ATOM 1280 O O . ARG A 1 155 ? 13.150 -4.552 -16.639 1.00 84.88 155 ARG A O 1
ATOM 1287 N N . ILE A 1 156 ? 14.192 -4.388 -14.652 1.00 82.81 156 ILE A N 1
ATOM 1288 C CA . ILE A 1 156 ? 13.228 -5.225 -13.920 1.00 82.81 156 ILE A CA 1
ATOM 1289 C C . ILE A 1 156 ? 11.837 -4.576 -13.959 1.00 82.81 156 ILE A C 1
ATOM 1291 O O . ILE A 1 156 ? 10.843 -5.259 -14.210 1.00 82.81 156 ILE A O 1
ATOM 1295 N N . THR A 1 157 ? 11.764 -3.254 -13.810 1.00 78.81 157 THR A N 1
ATOM 1296 C CA . THR A 1 157 ? 10.505 -2.507 -13.925 1.00 78.81 157 THR A CA 1
ATOM 1297 C C . THR A 1 157 ? 9.939 -2.544 -15.349 1.00 78.81 157 THR A C 1
ATOM 1299 O O . THR A 1 157 ? 8.759 -2.841 -15.532 1.00 78.81 157 THR A O 1
ATOM 1302 N N . PHE A 1 158 ? 10.763 -2.314 -16.378 1.00 74.81 158 PHE A N 1
ATOM 1303 C CA . PHE A 1 158 ? 10.308 -2.321 -17.776 1.00 74.81 158 PHE A CA 1
ATOM 1304 C C . PHE A 1 158 ? 9.858 -3.694 -18.278 1.00 74.81 158 PHE A C 1
ATOM 1306 O O . PHE A 1 158 ? 8.910 -3.768 -19.056 1.00 74.81 158 PHE A O 1
ATOM 1313 N N . CYS A 1 159 ? 10.491 -4.782 -17.835 1.00 69.38 159 CYS A N 1
ATOM 1314 C CA . CYS A 1 159 ? 10.100 -6.133 -18.243 1.00 69.38 159 CYS A CA 1
ATOM 1315 C C . CYS A 1 159 ? 8.649 -6.454 -17.835 1.00 69.38 159 CYS A C 1
ATOM 1317 O O . CYS A 1 159 ? 7.895 -7.022 -18.625 1.00 69.38 159 CYS A O 1
ATOM 1319 N N . ASN A 1 160 ? 8.217 -5.986 -16.658 1.00 66.44 160 ASN A N 1
ATOM 1320 C CA . ASN A 1 160 ? 6.825 -6.104 -16.216 1.00 66.44 160 ASN A CA 1
ATOM 1321 C C . ASN A 1 160 ? 5.856 -5.276 -17.079 1.00 66.44 160 ASN A C 1
ATOM 1323 O O . ASN A 1 160 ? 4.741 -5.716 -17.358 1.00 66.44 160 ASN A O 1
ATOM 1327 N N . ILE A 1 161 ? 6.282 -4.097 -17.540 1.00 66.38 161 ILE A N 1
ATOM 1328 C CA . ILE A 1 161 ? 5.482 -3.228 -18.416 1.00 66.38 161 ILE A CA 1
ATOM 1329 C C . ILE A 1 161 ? 5.317 -3.870 -19.803 1.00 66.38 161 ILE A C 1
ATOM 1331 O O . ILE A 1 161 ? 4.192 -3.975 -20.289 1.00 66.38 161 ILE A O 1
ATOM 1335 N N . GLY A 1 162 ? 6.395 -4.368 -20.419 1.00 61.62 162 GLY A N 1
ATOM 1336 C CA . GLY A 1 162 ? 6.341 -5.017 -21.739 1.00 61.62 162 GLY A CA 1
ATOM 1337 C C . GLY A 1 162 ? 5.398 -6.228 -21.779 1.00 61.62 162 GLY A C 1
ATOM 1338 O O . GLY A 1 162 ? 4.583 -6.355 -22.693 1.00 61.62 162 GLY A O 1
ATOM 1339 N N . LEU A 1 163 ? 5.422 -7.063 -20.731 1.00 59.66 163 LEU A N 1
ATOM 1340 C CA . LEU A 1 163 ? 4.507 -8.203 -20.579 1.00 59.66 163 LEU A CA 1
ATOM 1341 C C . LEU A 1 163 ? 3.037 -7.772 -20.444 1.00 59.66 163 LEU A C 1
ATOM 1343 O O . LEU A 1 163 ? 2.154 -8.414 -21.014 1.00 59.66 163 LEU A O 1
ATOM 1347 N N . ARG A 1 164 ? 2.770 -6.677 -19.721 1.00 57.31 164 ARG A N 1
ATOM 1348 C CA . ARG A 1 164 ? 1.410 -6.180 -19.456 1.00 57.31 164 ARG A CA 1
ATOM 1349 C C . ARG A 1 164 ? 0.781 -5.478 -20.661 1.00 57.31 164 ARG A C 1
ATOM 1351 O O . ARG A 1 164 ? -0.426 -5.586 -20.856 1.00 57.31 164 ARG A O 1
ATOM 1358 N N . PHE A 1 165 ? 1.585 -4.800 -21.479 1.00 58.41 165 PHE A N 1
ATOM 1359 C CA . PHE A 1 165 ? 1.117 -4.069 -22.663 1.00 58.41 165 PHE A CA 1
ATOM 1360 C C . PHE A 1 165 ? 1.297 -4.831 -23.988 1.00 58.41 165 PHE A C 1
ATOM 1362 O O . PHE A 1 165 ? 0.899 -4.313 -25.029 1.00 58.41 165 PHE A O 1
ATOM 1369 N N . ARG A 1 166 ? 1.841 -6.063 -23.964 1.00 54.41 166 ARG A N 1
ATOM 1370 C CA . ARG A 1 166 ? 2.114 -6.899 -25.155 1.00 54.41 166 ARG A CA 1
ATOM 1371 C C . ARG A 1 166 ? 2.868 -6.135 -26.262 1.00 54.41 166 ARG A C 1
ATOM 1373 O O . ARG A 1 166 ? 2.463 -6.167 -27.424 1.00 54.41 166 ARG A O 1
ATOM 1380 N N . ILE A 1 167 ? 3.957 -5.453 -25.898 1.00 52.28 167 ILE A N 1
ATOM 1381 C CA . ILE A 1 167 ? 4.864 -4.746 -26.830 1.00 52.28 167 ILE A CA 1
ATOM 1382 C C . ILE A 1 167 ? 6.205 -5.484 -26.920 1.00 52.28 167 ILE A C 1
ATOM 1384 O O . ILE A 1 167 ? 6.686 -5.965 -25.873 1.00 52.28 167 ILE A O 1
#

Mean predicted aligned error: 10.97 Å

pLDDT: mean 84.6, std 9.72, range [52.28, 95.81]

Secondary structure (DSSP, 8-state):
-HHHHHHHHHHIIIII---TT-PPPHHHHHHSS--SHHHHHHHSHHHHHHHHHHHHHHHH---HHHHHHHHHHHHHHHHHHHHHHHHTS------HHHHS-HHHHHHHHHHHHHHHHHHHHHSSGGGTT---SEE-TTSSS-EE----HHHHHHHHHHHHHHHHHT-

Sequence (167 aa):
MSISAGMKSIYRMTISKRNLLEWTTSEEAEISAKKDLISYYKSMYINVILGVLGLILVFLNKQELISIFVFIISILWIIAPIVMYCISKEIKERNMFDELNERDKRYILEIGKRTWNFFKENINEKSNFLPPDNYQENRKEKLALRTSPTNIGLRITFCNIGLRFRI

Radius of gyration: 27.13 Å; Cα contacts (8 Å, |Δi|>4): 110; chains: 1; bounding box: 51×36×73 Å

Solvent-accessible surface area (backbone atoms only — not comparable to full-atom values): 9677 Å² total; per-residue (Å²): 112,67,68,63,48,53,53,50,49,51,40,25,73,72,70,69,70,50,76,87,80,75,70,79,50,70,66,58,50,56,70,70,44,77,88,48,65,67,51,35,42,70,70,42,45,66,41,34,51,53,12,53,52,32,45,54,50,35,77,73,48,90,53,65,74,63,30,53,54,43,40,53,53,14,53,50,32,53,45,40,41,58,53,52,45,65,73,64,52,78,78,80,72,74,64,64,71,76,76,47,55,78,64,58,49,50,51,53,52,48,51,53,51,54,56,49,48,53,50,64,71,49,38,32,78,91,31,74,64,34,48,53,59,46,77,40,90,93,43,94,71,35,64,41,75,50,66,44,75,67,44,51,52,49,48,60,57,48,54,56,50,33,69,73,69,74,105